Protein AF-A0A4Q0VFC3-F1 (afdb_monomer)

Sequence (118 aa):
MKHKRIAFILSTFFIIVVLGFLQVSNTTPNSIKKGSSFKVYMSKKPFDIKIQLSKYTFHLNKDIAV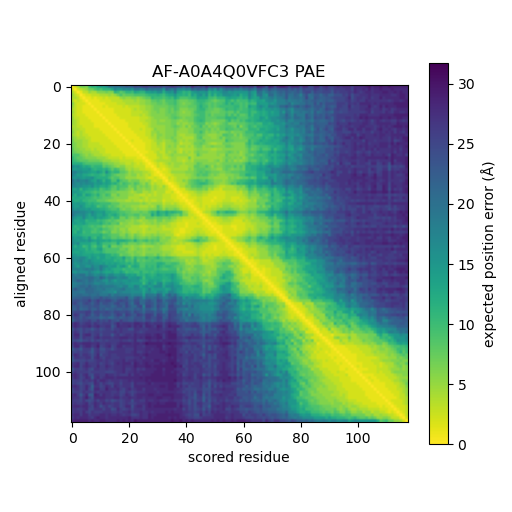STKEKIVNSSIVDKIKENNKIYNINKEIITTFNENTLMIDEALKNIHYLFTK

Organism: Clostridium tetani (NCBI:txid1513)

Foldseek 3Di:
DVVVVVVVVVVVVVVVVVVVVLVVLQPDDVVVVVPDQWHWHADVVQGWIWIHHVPDIDIDGPVNVVVVVVCVCPDVVVVVVVVVVVVVVVVVVVVVVVVVVVVVVVVVVVVVVVVVVD

Radius of gyration: 29.34 Å; Cα contacts (8 Å, |Δi|>4): 59; chains: 1; bounding box: 62×26×79 Å

pLDDT: mean 78.53, std 9.3, range [52.22, 94.0]

Solvent-accessible surface area (backbone atoms only — not comparable to full-atom values): 6565 Å² total; per-residue (Å²): 114,68,68,61,53,51,52,50,52,53,51,53,52,51,52,54,53,53,53,52,51,52,53,54,43,37,72,49,55,67,76,64,39,71,78,41,56,62,34,46,44,68,42,83,82,68,49,34,40,37,40,36,44,82,89,48,74,51,74,51,39,57,66,60,52,51,55,49,48,51,52,51,67,73,28,73,65,48,54,52,51,52,50,52,53,51,53,52,52,52,53,50,51,54,51,50,55,53,52,52,53,50,51,53,50,52,53,52,52,51,55,52,50,55,68,76,74,110

Secondary structure (DSSP, 8-state):
-HHHHHHHHHHHHHHHHHHHHHHHHHHS-HHHHHT-S-EEEEEETTEEEEEE-SS-EEEEEHHHHHHHHHHHHTSHHHHHHHHHHHHHHHHHHHHHHHHHHHHHHHHHHHHHHHHH--

Mean predicted aligned error: 15.23 Å

Nearest PDB structures (foldseek):
  6lrb-assembly1_C  TM=3.956E-01  e=1.133E+00  Nitratiruptor phage NrS-1
  6lrb-assembly1_F  TM=3.974E-01  e=1.285E+00  Nitratiruptor phage NrS-1
  6lrb-assembly1_B  TM=3.981E-01  e=1.368E+00  Nitratiruptor phage NrS-1
  6lrb-assembly1_E  TM=4.008E-01  e=1.759E+00  Nitratiruptor phage NrS-1
  5jy9-assembly1_A  TM=5.247E-01  e=7.464E+00  Yersinia enterocolitica subsp. enterocolitica 8081

Structure (mmCIF, N/CA/C/O backbone):
data_AF-A0A4Q0VFC3-F1
#
_entry.id   AF-A0A4Q0VFC3-F1
#
loop_
_atom_site.group_PDB
_atom_site.id
_atom_site.type_symbol
_atom_site.label_atom_id
_atom_site.label_alt_id
_atom_site.label_comp_id
_atom_site.label_asym_id
_atom_site.la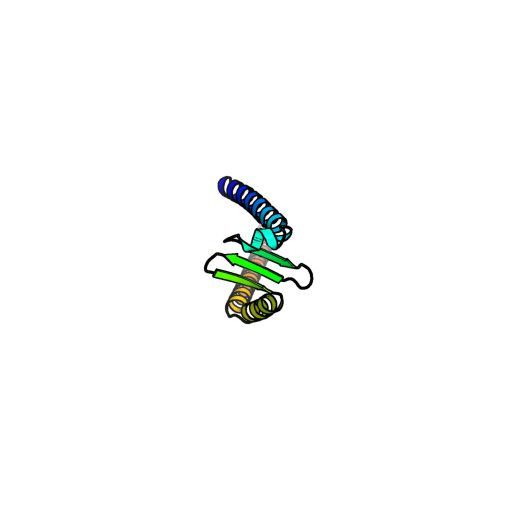bel_entity_id
_atom_site.label_seq_id
_atom_site.pdbx_PDB_ins_code
_atom_site.Cartn_x
_atom_site.Cartn_y
_atom_site.Cartn_z
_atom_site.occupancy
_atom_site.B_iso_or_equiv
_atom_site.auth_seq_id
_atom_site.auth_comp_id
_atom_site.auth_asym_id
_atom_site.auth_atom_id
_atom_site.pdbx_PDB_model_num
ATOM 1 N N . MET A 1 1 ? 24.582 9.126 -5.952 1.00 58.53 1 MET A N 1
ATOM 2 C CA . MET A 1 1 ? 24.147 7.757 -5.559 1.00 58.53 1 MET A CA 1
ATOM 3 C C . MET A 1 1 ? 23.974 7.556 -4.045 1.00 58.53 1 MET A C 1
ATOM 5 O O . MET A 1 1 ? 23.066 6.829 -3.663 1.00 58.53 1 MET A O 1
ATOM 9 N N . LYS A 1 2 ? 24.772 8.203 -3.175 1.00 65.81 2 LYS A N 1
ATOM 10 C CA . LYS A 1 2 ? 24.691 8.044 -1.704 1.00 65.81 2 LYS A CA 1
ATOM 11 C C . LYS A 1 2 ? 23.345 8.484 -1.094 1.00 65.81 2 LYS A C 1
ATOM 13 O O . LYS A 1 2 ? 22.747 7.718 -0.351 1.00 65.81 2 LYS A O 1
ATOM 18 N N . HIS A 1 3 ? 22.808 9.640 -1.496 1.00 76.12 3 HIS A N 1
ATOM 19 C CA . HIS A 1 3 ? 21.506 10.127 -1.003 1.00 76.12 3 HIS A CA 1
ATOM 20 C C . HIS A 1 3 ? 20.333 9.204 -1.358 1.00 76.12 3 HIS A C 1
ATOM 22 O O . HIS A 1 3 ? 19.456 8.986 -0.532 1.00 76.12 3 HIS A O 1
ATOM 28 N N . LYS A 1 4 ? 20.353 8.593 -2.553 1.00 84.12 4 LYS A N 1
ATOM 29 C CA . LYS A 1 4 ? 19.326 7.625 -2.974 1.00 84.12 4 LYS A CA 1
ATOM 30 C C . LYS A 1 4 ? 19.348 6.364 -2.102 1.00 84.12 4 LYS A C 1
ATOM 32 O O . LYS A 1 4 ? 18.293 5.872 -1.725 1.00 84.12 4 LYS A O 1
ATOM 37 N N . ARG A 1 5 ? 20.541 5.876 -1.734 1.00 86.62 5 ARG A N 1
ATOM 38 C CA . ARG A 1 5 ? 20.691 4.744 -0.803 1.00 86.62 5 ARG A CA 1
ATOM 39 C C . ARG A 1 5 ? 20.206 5.093 0.604 1.00 86.62 5 ARG A C 1
ATOM 41 O O . ARG A 1 5 ? 19.475 4.310 1.188 1.00 86.62 5 ARG A O 1
ATOM 48 N N . ILE A 1 6 ? 20.555 6.272 1.118 1.00 92.12 6 ILE A N 1
ATOM 49 C CA . ILE A 1 6 ? 20.097 6.730 2.440 1.00 92.12 6 ILE A CA 1
ATOM 50 C C . ILE A 1 6 ? 18.569 6.857 2.470 1.00 92.12 6 ILE A C 1
ATOM 52 O O . ILE A 1 6 ? 17.933 6.329 3.376 1.00 92.12 6 ILE A O 1
ATOM 56 N N . ALA A 1 7 ? 17.973 7.478 1.449 1.00 90.62 7 ALA A N 1
ATOM 57 C CA . ALA A 1 7 ? 16.521 7.593 1.330 1.00 90.62 7 ALA A CA 1
ATOM 58 C C . ALA A 1 7 ? 15.834 6.219 1.271 1.00 90.62 7 ALA A C 1
ATOM 60 O O . ALA A 1 7 ? 14.813 6.014 1.920 1.00 90.62 7 ALA A O 1
ATOM 61 N N . PHE A 1 8 ? 16.417 5.258 0.548 1.00 93.19 8 PHE A N 1
ATOM 62 C CA . PHE A 1 8 ? 15.898 3.893 0.474 1.00 93.19 8 PHE A CA 1
ATOM 63 C C . PHE A 1 8 ? 15.930 3.174 1.832 1.00 93.19 8 PHE A C 1
ATOM 65 O O . PHE A 1 8 ? 14.947 2.548 2.231 1.00 93.19 8 PHE A O 1
ATOM 72 N N . ILE A 1 9 ? 17.035 3.304 2.570 1.00 93.38 9 ILE A N 1
ATOM 73 C CA . ILE A 1 9 ? 17.182 2.719 3.908 1.00 93.38 9 ILE A CA 1
ATOM 74 C C . ILE A 1 9 ? 16.157 3.339 4.866 1.00 93.38 9 ILE A C 1
ATOM 76 O O . ILE A 1 9 ? 15.410 2.609 5.514 1.00 93.38 9 ILE A O 1
ATOM 80 N N . LEU A 1 10 ? 16.055 4.671 4.901 1.00 94.00 10 LEU A N 1
ATOM 81 C CA . LEU A 1 10 ? 15.080 5.381 5.736 1.00 94.00 10 LEU A CA 1
ATOM 82 C C . LEU A 1 10 ? 13.637 4.998 5.389 1.00 94.00 10 LEU A C 1
ATOM 84 O O . LEU A 1 10 ? 12.832 4.769 6.288 1.00 94.00 10 LEU A O 1
ATOM 88 N N . SER A 1 11 ? 13.317 4.872 4.099 1.00 92.56 11 SER A N 1
ATOM 89 C CA . SER A 1 11 ? 11.997 4.428 3.646 1.00 92.56 11 SER A CA 1
ATOM 90 C C . SER A 1 11 ? 11.688 3.004 4.114 1.00 92.56 11 SER A C 1
ATOM 92 O O . SER A 1 11 ? 10.587 2.745 4.593 1.00 92.56 11 SER A O 1
ATOM 94 N N . THR A 1 12 ? 12.670 2.101 4.060 1.00 93.06 12 THR A N 1
ATOM 95 C CA . THR A 1 12 ? 12.515 0.721 4.541 1.00 93.06 12 THR A CA 1
ATOM 96 C C . THR A 1 12 ? 12.228 0.689 6.043 1.00 93.06 12 THR A C 1
ATOM 98 O O . THR A 1 12 ? 11.274 0.041 6.472 1.00 93.06 12 THR A O 1
ATOM 101 N N . PHE A 1 13 ? 12.992 1.439 6.845 1.00 93.94 13 PHE A N 1
ATOM 102 C CA . PHE A 1 13 ? 12.741 1.557 8.285 1.00 93.94 13 PHE A CA 1
ATOM 103 C C . PHE A 1 13 ? 11.364 2.145 8.584 1.00 93.94 13 PHE A C 1
ATOM 105 O O . PHE A 1 13 ? 10.638 1.614 9.423 1.00 93.94 13 PHE A O 1
ATOM 112 N N . PHE A 1 14 ? 10.975 3.199 7.867 1.00 92.25 14 PHE A N 1
ATOM 113 C CA . PHE A 1 14 ? 9.658 3.807 8.015 1.00 92.25 14 PHE A CA 1
ATOM 114 C C . PHE A 1 14 ? 8.533 2.795 7.757 1.00 92.25 14 PHE A C 1
ATOM 116 O O . PHE A 1 14 ? 7.604 2.694 8.556 1.00 92.25 14 PHE A O 1
ATOM 123 N N . ILE A 1 15 ? 8.644 1.987 6.696 1.00 91.38 15 ILE A N 1
ATOM 124 C CA . ILE A 1 15 ? 7.667 0.935 6.384 1.00 91.38 15 ILE A CA 1
ATOM 125 C C . ILE A 1 15 ? 7.574 -0.083 7.527 1.00 91.38 15 ILE A C 1
ATOM 127 O O . ILE A 1 15 ? 6.467 -0.434 7.935 1.00 91.38 15 ILE A O 1
ATOM 131 N N . ILE A 1 16 ? 8.707 -0.528 8.081 1.00 91.19 16 ILE A N 1
ATOM 132 C CA . ILE A 1 16 ? 8.729 -1.489 9.195 1.00 91.19 16 ILE A CA 1
ATOM 133 C C . ILE A 1 16 ? 7.999 -0.924 10.421 1.00 91.19 16 ILE A C 1
ATOM 135 O O . ILE A 1 16 ? 7.157 -1.612 11.001 1.00 91.19 16 ILE A O 1
ATOM 139 N N . VAL A 1 17 ? 8.270 0.334 10.791 1.00 91.06 17 VAL A N 1
ATOM 140 C CA . VAL A 1 17 ? 7.609 0.990 11.934 1.00 91.06 17 VAL A CA 1
ATOM 141 C C . VAL A 1 17 ? 6.101 1.095 11.710 1.00 91.06 17 VAL A C 1
ATOM 143 O O . VAL A 1 17 ? 5.324 0.748 12.601 1.00 91.06 17 VAL A O 1
ATOM 146 N N . VAL A 1 18 ? 5.673 1.517 10.517 1.00 85.75 18 VAL A N 1
AT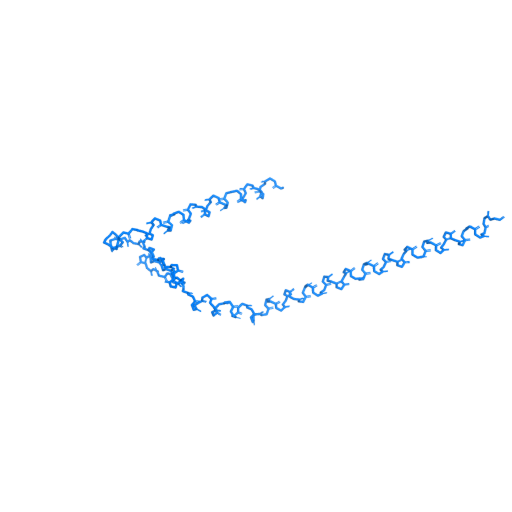OM 147 C CA . VAL A 1 18 ? 4.247 1.631 10.177 1.00 85.75 18 VAL A CA 1
ATOM 148 C C . VAL A 1 18 ? 3.554 0.270 10.255 1.00 85.75 18 VAL A C 1
ATOM 150 O O . VAL A 1 18 ? 2.488 0.163 10.860 1.00 85.75 18 VAL A O 1
ATOM 153 N N . LEU A 1 19 ? 4.156 -0.785 9.700 1.00 84.06 19 LEU A N 1
ATOM 154 C CA . LEU A 1 19 ? 3.590 -2.135 9.750 1.00 84.06 19 LEU A CA 1
ATOM 155 C C . LEU A 1 19 ? 3.467 -2.655 11.189 1.00 84.06 19 LEU A C 1
ATOM 157 O O . LEU A 1 19 ? 2.418 -3.189 11.555 1.00 84.06 19 LEU A O 1
ATOM 161 N N . GLY A 1 20 ? 4.496 -2.453 12.018 1.00 86.31 20 GLY A N 1
ATOM 162 C CA . GLY A 1 20 ? 4.466 -2.828 13.433 1.00 86.31 20 GLY A CA 1
ATOM 163 C C . GLY A 1 20 ? 3.369 -2.094 14.205 1.00 86.31 20 GLY A C 1
ATOM 164 O O . GLY A 1 20 ? 2.578 -2.714 14.919 1.00 86.31 20 GLY A O 1
ATOM 165 N N . PHE A 1 21 ? 3.257 -0.781 13.999 1.00 86.44 21 PHE A N 1
ATOM 166 C CA . PHE A 1 21 ? 2.218 0.040 14.617 1.00 86.44 21 PHE A CA 1
ATOM 167 C C . PHE A 1 21 ? 0.804 -0.402 14.218 1.00 86.44 21 PHE A C 1
ATOM 169 O O . PHE A 1 21 ? -0.077 -0.503 15.077 1.00 86.44 21 PHE A O 1
ATOM 176 N N . LEU A 1 22 ? 0.583 -0.710 12.936 1.00 81.75 22 LEU A N 1
ATOM 177 C CA . LEU A 1 22 ? -0.700 -1.220 12.448 1.00 81.75 22 LEU A CA 1
ATOM 178 C C . LEU A 1 22 ? -1.048 -2.566 13.089 1.00 81.75 22 LEU A C 1
ATOM 180 O O . LEU A 1 22 ? -2.199 -2.775 13.473 1.00 81.75 22 LEU A O 1
ATOM 184 N N . GLN A 1 23 ? -0.068 -3.457 13.253 1.00 84.12 23 GLN A N 1
ATOM 185 C CA . GLN A 1 23 ? -0.280 -4.763 13.872 1.00 84.12 23 GLN A CA 1
ATOM 186 C C . GLN A 1 23 ? -0.686 -4.641 15.347 1.00 84.12 23 GLN A C 1
ATOM 188 O O . GLN A 1 23 ? -1.699 -5.220 15.737 1.00 84.12 23 GLN A O 1
ATOM 193 N N . VAL A 1 24 ? 0.039 -3.842 16.137 1.00 85.44 24 VAL A N 1
ATOM 194 C CA . VAL A 1 24 ? -0.279 -3.592 17.557 1.00 85.44 24 VAL A CA 1
ATOM 195 C C . VAL A 1 24 ? -1.633 -2.896 17.705 1.00 85.44 24 VAL A C 1
ATOM 197 O O . VAL A 1 24 ? -2.472 -3.282 18.526 1.00 85.44 24 VAL A O 1
ATOM 200 N N . SER A 1 25 ? -1.887 -1.891 16.865 1.00 83.19 25 SER A N 1
ATOM 201 C CA . SER A 1 25 ? -3.166 -1.184 16.851 1.00 83.19 25 SER A CA 1
ATOM 202 C C . SER A 1 25 ? -4.312 -2.132 16.512 1.00 83.19 25 SER A C 1
ATOM 204 O O . SER A 1 25 ? -5.371 -2.055 17.127 1.00 83.19 25 SER A O 1
ATOM 206 N N . ASN A 1 26 ? -4.114 -3.075 15.589 1.00 81.44 26 ASN A N 1
ATOM 207 C CA . ASN A 1 26 ? -5.133 -4.058 15.252 1.00 81.44 26 ASN A CA 1
ATOM 208 C C . ASN A 1 26 ? -5.439 -5.009 16.419 1.00 81.44 26 ASN A C 1
ATOM 210 O O . ASN A 1 26 ? -6.612 -5.221 16.720 1.00 81.44 26 ASN A O 1
ATOM 214 N N . THR A 1 27 ? -4.417 -5.515 17.115 1.00 84.50 27 THR A N 1
ATOM 215 C CA . THR A 1 27 ? -4.581 -6.437 18.256 1.00 84.50 27 THR A CA 1
ATOM 216 C C . THR A 1 27 ? -5.116 -5.768 19.520 1.00 84.50 27 THR A C 1
ATOM 218 O O . THR A 1 27 ? -5.524 -6.456 20.451 1.00 84.50 27 THR A O 1
ATOM 221 N N . THR A 1 28 ? -5.135 -4.435 19.571 1.00 84.12 28 THR A N 1
ATOM 222 C CA . THR A 1 28 ? -5.665 -3.697 20.721 1.00 84.12 28 THR A CA 1
ATOM 223 C C . THR A 1 28 ? -7.166 -4.000 20.916 1.00 84.12 28 THR A C 1
ATOM 225 O O . THR A 1 28 ? -7.942 -3.884 19.961 1.00 84.12 28 THR A O 1
ATOM 228 N N . PRO A 1 29 ? -7.616 -4.355 22.135 1.00 82.88 29 PRO A N 1
ATOM 229 C CA . PRO A 1 29 ? -9.023 -4.603 22.432 1.00 82.88 29 PRO A CA 1
ATOM 230 C C . PRO A 1 29 ? -9.944 -3.432 22.077 1.00 82.88 29 PRO A C 1
ATOM 232 O O . PRO A 1 29 ? -9.608 -2.258 22.261 1.00 82.88 29 PRO A O 1
ATOM 235 N N . ASN A 1 30 ? -11.166 -3.752 21.645 1.00 81.19 30 ASN A N 1
ATOM 236 C CA . ASN A 1 30 ? -12.162 -2.749 21.255 1.00 81.19 30 ASN A CA 1
ATOM 237 C C . ASN A 1 30 ? -12.519 -1.773 22.387 1.00 81.19 30 ASN A C 1
ATOM 239 O O . ASN A 1 30 ? -12.844 -0.622 22.107 1.00 81.19 30 ASN A O 1
ATOM 243 N N . SER A 1 31 ? -12.425 -2.201 23.648 1.00 79.19 31 SER A N 1
ATOM 244 C CA . SER A 1 31 ? -12.668 -1.350 24.819 1.00 79.19 31 SER A CA 1
ATOM 245 C C . SER A 1 31 ? -11.693 -0.172 24.894 1.00 79.19 31 SER A C 1
ATOM 247 O O . SER A 1 31 ? -12.118 0.951 25.139 1.00 79.19 31 SER A O 1
ATOM 249 N N . ILE A 1 32 ? -10.411 -0.398 24.584 1.00 77.50 32 ILE A N 1
ATOM 250 C CA . ILE A 1 32 ? -9.383 0.655 24.544 1.00 77.50 32 ILE A CA 1
ATOM 251 C C . ILE A 1 32 ? -9.570 1.519 23.290 1.00 77.50 32 ILE A C 1
ATOM 253 O O . ILE A 1 32 ? -9.499 2.745 23.344 1.00 77.50 32 ILE A O 1
ATOM 257 N N . LYS A 1 33 ? -9.909 0.895 22.154 1.00 80.62 33 LYS A N 1
ATOM 258 C CA . LYS A 1 33 ? -10.191 1.618 20.903 1.00 80.62 33 LYS A CA 1
ATOM 259 C C . LYS A 1 33 ? -11.404 2.542 21.008 1.00 80.62 33 LYS A C 1
ATOM 261 O O . LYS A 1 33 ? -11.424 3.558 20.324 1.00 80.62 33 LYS A O 1
ATOM 266 N N . LYS A 1 34 ? -12.417 2.231 21.828 1.00 78.25 34 LYS A N 1
ATOM 267 C CA . LYS A 1 34 ? -13.633 3.057 21.964 1.00 78.25 34 LYS A CA 1
ATOM 268 C C . LYS A 1 34 ? -13.331 4.483 22.436 1.00 78.25 34 LYS A C 1
ATOM 270 O O . LYS A 1 34 ? -13.951 5.400 21.907 1.00 78.25 34 LYS A O 1
ATOM 275 N N . GLY A 1 35 ? -12.367 4.656 23.343 1.00 79.81 35 GLY A N 1
ATOM 276 C CA . GLY A 1 35 ? -11.927 5.968 23.836 1.00 79.81 35 GLY A CA 1
ATOM 277 C C . GLY A 1 35 ? -10.864 6.655 22.973 1.00 79.81 35 GLY A C 1
ATOM 278 O O . GLY A 1 35 ? -10.511 7.799 23.237 1.00 79.81 35 GLY A O 1
ATOM 279 N N . SER A 1 36 ? -10.345 5.979 21.944 1.00 79.44 36 SER A N 1
ATOM 280 C CA . SER A 1 36 ? -9.275 6.516 21.107 1.00 79.44 36 SER A CA 1
ATOM 281 C C . SER A 1 36 ? -9.816 7.312 19.921 1.00 79.44 36 SER A C 1
ATOM 283 O O . SER A 1 36 ? -10.701 6.861 19.191 1.00 79.44 36 SER A O 1
ATOM 285 N N . SER A 1 37 ? -9.198 8.462 19.668 1.00 83.69 37 SER A N 1
ATOM 286 C CA . SER A 1 37 ? -9.352 9.241 18.433 1.00 83.69 37 SER A CA 1
ATOM 287 C C . SER A 1 37 ? -8.758 8.552 17.200 1.00 83.69 37 SER A C 1
ATOM 289 O O . SER A 1 37 ? -9.024 8.983 16.083 1.00 83.69 37 SER A O 1
ATOM 291 N N . PHE A 1 38 ? -7.958 7.499 17.391 1.00 83.94 38 PHE A N 1
ATOM 292 C CA . PHE A 1 38 ? -7.318 6.727 16.332 1.00 83.94 38 PHE A CA 1
ATOM 293 C C . PHE A 1 38 ? -7.585 5.229 16.518 1.00 83.94 38 PHE A C 1
ATOM 295 O O . PHE A 1 38 ? -7.218 4.641 17.540 1.00 83.94 38 PHE A O 1
ATOM 302 N N . LYS A 1 39 ? -8.233 4.596 15.537 1.00 86.88 39 LYS A N 1
ATOM 303 C CA . LYS A 1 39 ? -8.650 3.189 15.602 1.00 86.88 39 LYS A CA 1
ATOM 304 C C . LYS A 1 39 ? -8.277 2.489 14.308 1.00 86.88 39 LYS A C 1
ATOM 306 O O . LYS A 1 39 ? -8.671 2.930 13.233 1.00 86.88 39 LYS A O 1
ATOM 311 N N . VAL A 1 40 ? -7.572 1.372 14.422 1.00 84.62 40 VAL A N 1
ATOM 312 C CA . VAL A 1 40 ? -7.223 0.519 13.282 1.00 84.62 40 VAL A CA 1
ATOM 313 C C . VAL A 1 40 ? -7.924 -0.818 13.445 1.00 84.62 40 VAL A C 1
ATOM 315 O O . VAL A 1 40 ? -7.849 -1.458 14.499 1.00 84.62 40 VAL A O 1
ATOM 318 N N . TYR A 1 41 ? -8.599 -1.232 12.386 1.00 85.94 41 TYR A N 1
ATOM 319 C CA . TYR A 1 41 ? -9.191 -2.548 12.235 1.00 85.94 41 TYR A CA 1
ATOM 320 C C . TYR A 1 41 ? -8.622 -3.155 10.965 1.00 85.94 41 TYR A C 1
ATOM 322 O O . TYR A 1 41 ? -8.636 -2.521 9.914 1.00 85.94 41 TYR A O 1
ATOM 330 N N . MET A 1 42 ? -8.087 -4.360 11.073 1.00 82.19 42 MET A N 1
ATOM 331 C CA . MET A 1 42 ? -7.471 -5.060 9.964 1.00 82.19 42 MET A CA 1
ATOM 332 C C . MET A 1 42 ? -7.858 -6.535 10.022 1.00 82.19 42 MET A C 1
ATOM 334 O O . MET A 1 42 ? -7.528 -7.245 10.974 1.00 82.19 42 MET A O 1
ATOM 338 N N . SER A 1 43 ? -8.539 -7.002 8.983 1.00 81.19 43 SER A N 1
ATOM 339 C CA . SER A 1 43 ? -8.792 -8.416 8.733 1.00 81.19 43 SER A CA 1
ATOM 340 C C . SER A 1 43 ? -7.952 -8.879 7.549 1.00 81.19 43 SER A C 1
ATOM 342 O O . SER A 1 43 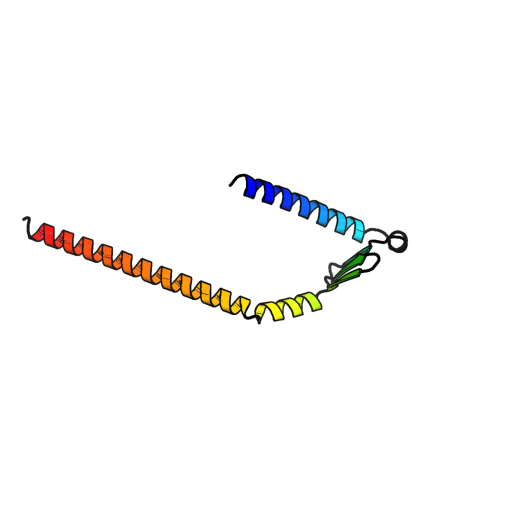? -7.813 -8.175 6.550 1.00 81.19 43 SER A O 1
ATOM 344 N N . LYS A 1 44 ? -7.350 -10.068 7.669 1.00 74.25 44 LYS A N 1
ATOM 345 C CA . LYS A 1 44 ? -6.574 -10.684 6.579 1.00 74.25 44 LYS A CA 1
ATOM 346 C C . LYS A 1 44 ? -7.457 -11.502 5.630 1.00 74.25 44 LYS A C 1
ATOM 348 O O . LYS A 1 44 ? -7.069 -11.708 4.483 1.00 74.25 44 LYS A O 1
ATOM 353 N N . LYS A 1 45 ? -8.609 -11.997 6.098 1.00 76.06 45 LYS A N 1
ATOM 354 C CA . LYS A 1 45 ? -9.541 -12.841 5.331 1.00 76.06 45 LYS A CA 1
ATOM 355 C C . LYS A 1 45 ? -10.992 -12.545 5.753 1.00 76.06 45 LYS A C 1
ATOM 357 O O . LYS A 1 45 ? -11.403 -13.036 6.800 1.00 76.06 45 LYS A O 1
ATOM 362 N N . PRO A 1 46 ? -11.766 -11.784 4.959 1.00 75.50 46 PRO A N 1
ATOM 363 C CA . PRO A 1 46 ? -11.347 -11.042 3.762 1.00 75.50 46 PRO A CA 1
ATOM 364 C C . PRO A 1 46 ? -10.351 -9.918 4.096 1.00 75.50 46 PRO A C 1
ATOM 366 O O . PRO A 1 46 ? -10.284 -9.476 5.240 1.00 75.50 46 PRO A O 1
ATOM 369 N N . PHE A 1 47 ? -9.555 -9.482 3.109 1.00 76.44 47 PHE A N 1
ATOM 370 C CA . PHE A 1 47 ? -8.671 -8.324 3.275 1.00 76.44 47 PHE A CA 1
ATOM 371 C C . PHE A 1 47 ? -9.516 -7.059 3.454 1.00 76.44 47 PHE A C 1
ATOM 373 O O . PHE A 1 47 ? -10.225 -6.645 2.532 1.00 76.44 47 PHE A O 1
ATOM 380 N N . ASP A 1 48 ? -9.451 -6.487 4.651 1.00 82.44 48 ASP A N 1
ATOM 381 C CA . ASP A 1 48 ? -10.221 -5.316 5.051 1.00 82.44 48 ASP A CA 1
ATOM 382 C C . ASP A 1 48 ? -9.392 -4.482 6.031 1.00 82.44 48 ASP A C 1
ATOM 384 O O . ASP A 1 48 ? -9.025 -4.972 7.100 1.00 82.44 48 ASP A O 1
ATOM 388 N N . ILE A 1 49 ? -9.063 -3.247 5.657 1.00 84.12 49 ILE A N 1
ATOM 389 C CA . ILE A 1 49 ? -8.356 -2.283 6.499 1.00 84.12 49 ILE A CA 1
ATOM 390 C C . ILE A 1 49 ? -9.249 -1.064 6.699 1.00 84.12 49 ILE A C 1
ATOM 392 O O . ILE A 1 49 ? -9.561 -0.342 5.752 1.00 84.12 49 ILE A O 1
ATOM 396 N N . LYS A 1 50 ? -9.590 -0.774 7.953 1.00 87.69 50 LYS A N 1
ATOM 397 C CA . LYS A 1 50 ? -10.337 0.417 8.354 1.00 87.69 50 LYS A CA 1
ATOM 398 C C . LYS A 1 50 ? -9.545 1.216 9.381 1.00 87.69 50 LYS A C 1
ATOM 400 O O . LYS A 1 50 ? -9.281 0.737 10.482 1.00 87.69 50 LYS A O 1
ATOM 405 N N . ILE A 1 51 ? -9.209 2.451 9.032 1.00 86.31 51 ILE A N 1
ATOM 406 C CA . ILE A 1 51 ? -8.528 3.415 9.895 1.00 86.31 51 ILE A CA 1
ATOM 407 C C . ILE A 1 51 ? -9.510 4.545 10.189 1.00 86.31 51 ILE A C 1
ATOM 409 O O . ILE A 1 51 ? -9.898 5.292 9.295 1.00 86.31 51 ILE A O 1
ATOM 413 N N . GLN A 1 52 ? -9.928 4.668 11.443 1.00 87.25 52 GLN A N 1
ATOM 414 C CA . GLN A 1 52 ? -10.770 5.763 11.913 1.00 87.25 52 GLN A CA 1
ATOM 415 C C . GLN A 1 52 ? -9.905 6.765 12.670 1.00 87.25 52 GLN A C 1
ATOM 417 O O . GLN A 1 52 ? -9.259 6.415 13.655 1.00 87.25 52 GLN A O 1
ATOM 422 N N . LEU A 1 53 ? -9.921 8.006 12.209 1.00 86.88 53 LEU A N 1
ATOM 423 C CA . LEU A 1 53 ? -9.463 9.191 12.922 1.00 86.88 53 LEU A CA 1
ATOM 424 C C . LEU A 1 53 ? -10.688 9.925 13.490 1.00 86.88 53 LEU A C 1
ATOM 426 O O . LEU A 1 53 ? -11.818 9.637 13.096 1.00 86.88 53 LEU A O 1
ATOM 430 N N . SER A 1 54 ? -10.489 10.932 14.345 1.00 83.88 54 SER A N 1
ATOM 431 C CA . SER A 1 54 ? -11.594 11.666 14.989 1.00 83.88 54 SER A CA 1
ATOM 432 C C . SER A 1 54 ? -12.650 12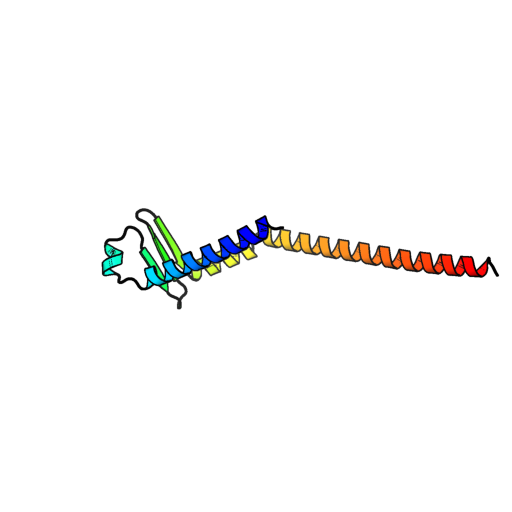.202 14.016 1.00 83.88 54 SER A C 1
ATOM 434 O O . SER A 1 54 ? -13.821 12.267 14.368 1.00 83.88 54 SER A O 1
ATOM 436 N N . LYS A 1 55 ? -12.238 12.609 12.807 1.00 86.94 55 LYS A N 1
ATOM 437 C CA . LYS A 1 55 ? -13.120 13.214 11.793 1.00 86.94 55 LYS A CA 1
ATOM 438 C C . LYS A 1 55 ? -13.178 12.451 10.470 1.00 86.94 55 LYS A C 1
ATOM 440 O O . LYS A 1 55 ? -14.016 12.760 9.634 1.00 86.94 55 LYS A O 1
ATOM 445 N N . TYR A 1 56 ? -12.293 11.479 10.263 1.00 84.69 56 TYR A N 1
ATOM 446 C CA . TYR A 1 56 ? -12.121 10.823 8.969 1.00 84.69 56 TYR A CA 1
ATOM 447 C C . TYR A 1 56 ? -12.087 9.317 9.143 1.00 84.69 56 TYR A C 1
ATOM 449 O O . TYR A 1 56 ? -11.494 8.810 10.088 1.00 84.69 56 TYR A O 1
ATOM 457 N N . THR A 1 57 ? -12.690 8.594 8.208 1.00 86.12 57 THR A N 1
ATOM 458 C CA . THR A 1 57 ? -12.566 7.141 8.141 1.00 86.12 57 THR A CA 1
ATOM 459 C C . THR A 1 57 ? -12.004 6.768 6.784 1.00 86.12 57 THR A C 1
ATOM 461 O O . THR A 1 57 ? -12.630 7.018 5.761 1.00 86.12 57 THR A O 1
ATOM 464 N N . PHE A 1 58 ? -10.829 6.153 6.791 1.00 83.31 58 PHE A N 1
ATOM 465 C CA . PHE A 1 58 ? -10.246 5.512 5.625 1.00 83.31 58 PHE A CA 1
ATOM 466 C C . PHE A 1 58 ? -10.618 4.038 5.663 1.00 83.31 58 PHE A C 1
ATOM 468 O O . PHE A 1 58 ? -10.384 3.358 6.663 1.00 83.31 58 PHE A O 1
ATOM 475 N N . HIS A 1 59 ? -11.215 3.545 4.586 1.00 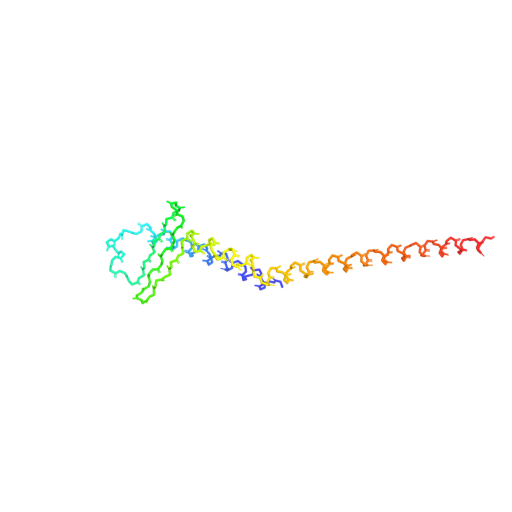85.94 59 HIS A N 1
ATOM 476 C CA . HIS A 1 59 ? -11.629 2.154 4.474 1.00 85.94 59 HIS A CA 1
ATOM 477 C C . HIS A 1 59 ? -11.151 1.600 3.142 1.00 85.94 59 HIS A C 1
ATOM 479 O O . HIS A 1 59 ? -11.421 2.173 2.090 1.00 85.94 59 HIS A O 1
ATOM 485 N N . LEU A 1 60 ? -10.410 0.503 3.205 1.00 80.81 60 LEU A N 1
ATOM 486 C CA . LEU A 1 60 ? -9.885 -0.193 2.051 1.00 80.81 60 LEU A CA 1
ATOM 487 C C . LEU A 1 60 ? -10.249 -1.669 2.188 1.00 80.81 60 LEU A C 1
ATOM 489 O O . LEU A 1 60 ? -9.660 -2.397 2.984 1.00 80.81 60 LEU A O 1
ATOM 493 N N . ASN A 1 61 ? -11.252 -2.091 1.423 1.00 82.62 61 ASN A N 1
ATOM 494 C CA . ASN A 1 61 ? -11.694 -3.478 1.350 1.00 82.62 61 ASN A CA 1
ATOM 495 C C . ASN A 1 61 ? -11.292 -4.102 0.002 1.00 82.62 61 ASN A C 1
ATOM 497 O O . ASN A 1 61 ? -10.822 -3.425 -0.920 1.00 82.62 61 ASN A O 1
ATOM 501 N N . LYS A 1 62 ? -11.494 -5.416 -0.119 1.00 77.44 62 LYS A N 1
ATOM 502 C CA . LYS A 1 62 ? -11.222 -6.162 -1.353 1.00 77.44 62 LYS A CA 1
ATOM 503 C C . LYS A 1 62 ? -11.955 -5.584 -2.574 1.00 77.44 62 LYS A C 1
ATOM 505 O O . LYS A 1 62 ? -11.357 -5.509 -3.644 1.00 77.44 62 LYS A O 1
ATOM 510 N N . ASP A 1 63 ? -13.198 -5.140 -2.421 1.00 78.94 63 ASP A N 1
ATOM 511 C CA . ASP A 1 63 ? -14.030 -4.680 -3.544 1.00 78.94 63 ASP A CA 1
ATOM 512 C C . ASP A 1 63 ? -13.562 -3.323 -4.096 1.00 78.94 63 ASP A C 1
ATOM 514 O O . ASP A 1 63 ? -13.471 -3.122 -5.310 1.00 78.94 63 ASP A O 1
ATOM 518 N N . ILE A 1 64 ? -13.162 -2.403 -3.212 1.00 74.25 64 ILE A N 1
ATOM 519 C CA . ILE A 1 64 ? -12.536 -1.123 -3.565 1.00 74.25 64 ILE A CA 1
ATOM 520 C C . ILE A 1 64 ? -11.191 -1.377 -4.256 1.00 74.25 64 ILE A C 1
ATOM 522 O O . ILE A 1 64 ? -10.879 -0.730 -5.256 1.00 74.25 64 ILE A O 1
ATOM 526 N N . ALA A 1 65 ? -10.401 -2.342 -3.777 1.00 70.50 65 ALA A N 1
ATOM 527 C CA . ALA A 1 65 ? -9.125 -2.683 -4.403 1.00 70.50 65 ALA A CA 1
ATOM 528 C C . ALA A 1 65 ? -9.303 -3.256 -5.822 1.00 70.50 65 ALA A C 1
ATOM 530 O O . ALA A 1 65 ? -8.576 -2.867 -6.737 1.00 70.50 65 ALA A O 1
ATOM 531 N N . VAL A 1 66 ? -10.279 -4.148 -6.025 1.00 74.62 66 VAL A N 1
ATOM 532 C CA . VAL A 1 66 ? -10.570 -4.752 -7.337 1.00 74.62 66 VAL A CA 1
ATOM 533 C C . VAL A 1 66 ? -11.105 -3.710 -8.320 1.00 74.62 66 VAL A C 1
ATOM 535 O O . VAL A 1 66 ? -10.563 -3.581 -9.415 1.00 74.62 66 VAL A O 1
ATOM 538 N N . SER A 1 67 ? -12.089 -2.907 -7.914 1.00 70.31 67 SER A N 1
ATOM 539 C CA . SER A 1 67 ? -12.654 -1.852 -8.771 1.00 70.31 67 SER A CA 1
ATOM 540 C C . SER A 1 67 ? -11.627 -0.776 -9.142 1.00 70.31 67 SER A C 1
ATOM 542 O O . SER A 1 67 ? -11.596 -0.297 -10.276 1.00 70.31 67 SER A O 1
ATOM 544 N N . THR A 1 68 ? -10.734 -0.418 -8.215 1.00 71.19 68 THR A N 1
ATOM 545 C CA . THR A 1 68 ? -9.636 0.519 -8.496 1.00 71.19 68 THR A CA 1
ATOM 546 C C . THR A 1 68 ? -8.619 -0.095 -9.456 1.00 71.19 68 THR A C 1
ATOM 548 O O . THR A 1 68 ? -8.163 0.582 -10.375 1.00 71.19 68 THR A O 1
ATOM 551 N N . LYS A 1 69 ? -8.298 -1.388 -9.303 1.00 71.12 69 LYS A N 1
ATOM 552 C CA . LYS A 1 69 ? -7.422 -2.108 -10.235 1.00 71.12 69 LYS A CA 1
ATOM 553 C C . LYS A 1 69 ? -8.001 -2.119 -11.650 1.00 71.12 69 LYS A C 1
ATOM 555 O O . LYS A 1 69 ? -7.271 -1.797 -12.580 1.00 71.12 69 LYS A O 1
ATOM 560 N N . GLU A 1 70 ? -9.283 -2.434 -11.821 1.00 69.31 70 GLU A N 1
ATOM 561 C CA . GLU A 1 70 ? -9.939 -2.398 -13.138 1.00 69.31 70 GLU A CA 1
ATOM 562 C C . GLU A 1 70 ? -9.908 -1.001 -13.762 1.00 69.31 70 GLU A C 1
ATOM 564 O O . GLU A 1 70 ? -9.548 -0.858 -14.928 1.00 69.31 70 GLU A O 1
ATOM 569 N N . LYS A 1 71 ? -10.196 0.047 -12.982 1.00 68.56 71 LYS A N 1
ATOM 570 C CA . LYS A 1 71 ? -10.126 1.433 -13.470 1.00 68.56 71 LYS A CA 1
ATOM 571 C C . LYS A 1 71 ? -8.720 1.850 -13.891 1.00 68.56 71 LYS A C 1
ATOM 573 O O . LYS A 1 71 ? -8.581 2.567 -14.874 1.00 68.56 71 LYS A O 1
ATOM 578 N N . ILE A 1 72 ? -7.687 1.418 -13.166 1.00 66.25 72 ILE A N 1
ATOM 579 C CA . ILE A 1 72 ? -6.292 1.703 -13.525 1.00 66.25 72 ILE A CA 1
ATOM 580 C C . ILE A 1 72 ? -5.906 0.946 -14.797 1.00 66.25 72 ILE A C 1
ATOM 582 O O . ILE A 1 72 ? -5.331 1.552 -15.699 1.00 66.25 72 ILE A O 1
ATOM 586 N N . VAL A 1 73 ? -6.241 -0.345 -14.890 1.00 68.38 73 VAL A N 1
ATOM 587 C CA . VAL A 1 73 ? -5.957 -1.181 -16.071 1.00 68.38 73 VAL A CA 1
ATOM 588 C C . VAL A 1 73 ? -6.624 -0.618 -17.325 1.00 68.38 73 VAL A C 1
ATOM 590 O O . VAL A 1 73 ? -5.995 -0.596 -18.378 1.00 68.38 73 VAL A O 1
ATOM 593 N N . ASN A 1 74 ? -7.845 -0.104 -17.192 1.00 63.56 74 ASN A N 1
ATOM 594 C CA . ASN A 1 74 ? -8.611 0.492 -18.286 1.00 63.56 74 ASN A CA 1
ATOM 595 C C . ASN A 1 74 ? -8.337 1.996 -18.474 1.00 63.56 74 ASN A C 1
ATOM 597 O O . ASN A 1 74 ? -9.051 2.661 -19.223 1.0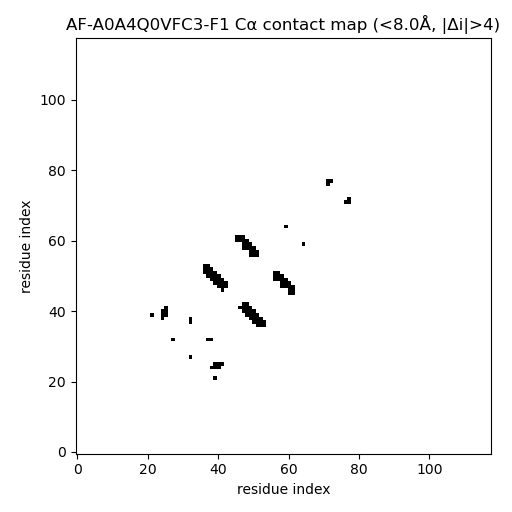0 63.56 74 ASN A O 1
ATOM 601 N N . SER A 1 75 ? -7.354 2.566 -17.770 1.00 66.88 75 SER A N 1
ATOM 602 C CA . SER A 1 75 ? -7.014 3.983 -17.913 1.00 66.88 75 SER A CA 1
ATOM 603 C C . SER A 1 75 ? -6.050 4.216 -19.074 1.00 66.88 75 SER A C 1
ATOM 605 O O . SER A 1 75 ? -5.134 3.428 -19.316 1.00 66.88 75 SER A O 1
ATOM 607 N N . SER A 1 76 ? -6.163 5.393 -19.695 1.00 61.38 76 SER A N 1
ATOM 608 C CA . SER A 1 76 ? -5.261 5.874 -20.753 1.00 61.38 76 SER A CA 1
ATOM 609 C C . SER A 1 76 ? -3.780 5.936 -20.346 1.00 61.38 76 SER A C 1
ATOM 611 O O . SER A 1 76 ? -2.906 6.096 -21.195 1.00 61.38 76 SER A O 1
ATOM 613 N N . ILE A 1 77 ? -3.470 5.806 -19.052 1.00 61.62 77 ILE A N 1
ATOM 614 C CA . ILE A 1 77 ? -2.100 5.725 -18.537 1.00 61.62 77 ILE A CA 1
ATOM 615 C C . ILE A 1 77 ? -1.463 4.387 -18.931 1.00 61.62 77 ILE A C 1
ATOM 617 O O . ILE A 1 77 ? -0.302 4.363 -19.332 1.00 61.62 77 ILE A O 1
ATOM 621 N N . VAL A 1 78 ? -2.211 3.281 -18.864 1.00 60.09 78 VAL A N 1
ATOM 622 C CA . VAL A 1 78 ? -1.714 1.956 -19.271 1.00 60.09 78 VAL A CA 1
ATOM 623 C C . VAL A 1 78 ? -1.482 1.908 -20.778 1.00 60.09 78 VAL A C 1
ATOM 625 O O . VAL A 1 78 ? -0.476 1.353 -21.222 1.00 60.09 78 VAL A O 1
ATOM 628 N N . ASP A 1 79 ? -2.342 2.564 -21.554 1.00 62.84 79 ASP A N 1
ATOM 629 C CA . ASP A 1 79 ? -2.178 2.675 -23.004 1.00 62.84 79 ASP A CA 1
ATOM 630 C C . ASP A 1 79 ? -0.943 3.506 -23.374 1.00 62.84 79 ASP A C 1
ATOM 632 O O . ASP A 1 79 ? -0.119 3.053 -24.167 1.00 62.84 79 ASP A O 1
ATOM 636 N N . LYS A 1 80 ? -0.718 4.644 -22.702 1.00 61.91 80 LYS A N 1
ATOM 637 C CA . LYS A 1 80 ? 0.503 5.456 -22.872 1.00 61.91 80 LYS A CA 1
ATOM 638 C C . LYS A 1 80 ? 1.783 4.705 -22.486 1.00 61.91 80 LYS A C 1
ATOM 640 O O . LYS A 1 80 ? 2.825 4.889 -23.111 1.00 61.91 80 LYS A O 1
ATOM 645 N N . ILE A 1 81 ? 1.731 3.844 -21.466 1.00 62.59 81 ILE A N 1
ATOM 646 C CA . ILE A 1 81 ? 2.874 3.001 -21.071 1.00 62.59 81 ILE A CA 1
ATOM 647 C C . ILE A 1 81 ? 3.150 1.924 -22.131 1.00 62.59 81 ILE A C 1
ATOM 649 O O . ILE A 1 81 ? 4.310 1.682 -22.470 1.00 62.59 81 ILE A O 1
ATOM 653 N N . LYS A 1 82 ? 2.109 1.290 -22.684 1.00 63.31 82 LYS A N 1
ATOM 654 C CA . LYS A 1 82 ? 2.257 0.324 -23.785 1.00 63.31 82 LYS A CA 1
ATOM 655 C C . LYS A 1 82 ? 2.833 0.976 -25.040 1.00 63.31 82 LYS A C 1
ATOM 657 O O . LYS A 1 82 ? 3.713 0.394 -25.669 1.00 63.31 82 LYS A O 1
ATOM 662 N N . GLU A 1 83 ? 2.374 2.176 -25.376 1.00 64.25 83 GLU A N 1
ATOM 663 C CA . GLU A 1 83 ? 2.854 2.935 -26.530 1.00 64.25 83 GLU A CA 1
ATOM 664 C C . GLU A 1 83 ? 4.340 3.300 -26.391 1.00 64.25 83 GLU A C 1
ATOM 666 O O . GLU A 1 83 ? 5.127 3.024 -27.296 1.00 64.25 83 GLU A O 1
ATOM 671 N N . ASN A 1 84 ? 4.765 3.778 -25.217 1.00 59.00 84 ASN A N 1
ATOM 672 C CA . ASN A 1 84 ? 6.179 4.048 -24.936 1.00 59.00 84 ASN A CA 1
ATOM 673 C C . ASN A 1 84 ? 7.064 2.795 -25.031 1.00 59.00 84 ASN A C 1
ATOM 675 O O . ASN A 1 84 ? 8.166 2.860 -25.576 1.00 59.00 84 ASN A O 1
ATOM 679 N N . ASN A 1 85 ? 6.589 1.642 -24.552 1.00 63.75 85 ASN A N 1
ATOM 680 C CA . ASN A 1 85 ? 7.322 0.379 -24.689 1.00 63.75 85 ASN A CA 1
ATOM 681 C C . ASN A 1 85 ? 7.424 -0.079 -26.153 1.00 63.75 85 ASN A C 1
ATOM 683 O O . ASN A 1 85 ? 8.446 -0.635 -26.555 1.00 63.75 85 ASN A O 1
ATOM 687 N N . LYS A 1 86 ? 6.394 0.180 -26.969 1.00 68.50 86 LYS A N 1
ATOM 688 C CA . LYS A 1 86 ? 6.425 -0.102 -28.410 1.00 68.50 86 LYS A CA 1
ATOM 689 C C . LYS A 1 86 ? 7.450 0.783 -29.127 1.00 68.50 86 LYS A C 1
ATOM 691 O O . LYS A 1 86 ? 8.253 0.263 -29.893 1.00 68.50 86 LYS A O 1
ATOM 696 N N . ILE A 1 87 ? 7.471 2.085 -28.831 1.00 62.50 87 ILE A N 1
ATOM 697 C CA . ILE A 1 87 ? 8.450 3.040 -29.383 1.00 62.50 87 ILE A CA 1
ATOM 698 C C . ILE A 1 87 ? 9.880 2.649 -28.986 1.00 62.50 87 ILE A C 1
ATOM 700 O O . ILE A 1 87 ? 10.778 2.653 -29.824 1.00 62.50 87 ILE A O 1
ATOM 704 N N . TYR A 1 88 ? 10.094 2.255 -27.727 1.00 66.19 88 TYR A N 1
ATOM 705 C CA . TYR A 1 88 ? 11.399 1.793 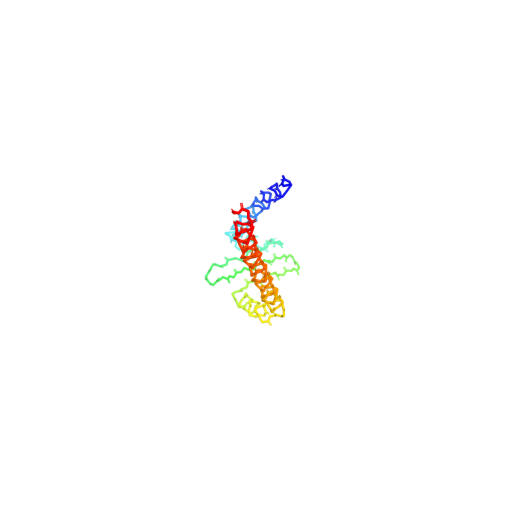-27.256 1.00 66.19 88 TYR A CA 1
ATOM 706 C C . TYR A 1 88 ? 11.903 0.569 -28.035 1.00 66.19 88 TYR A C 1
ATOM 708 O O . TYR A 1 88 ? 13.062 0.537 -28.448 1.00 66.19 88 TYR A O 1
ATOM 716 N N . ASN A 1 89 ? 11.031 -0.413 -28.278 1.00 68.75 89 ASN A N 1
ATOM 717 C CA . ASN A 1 89 ? 11.397 -1.613 -29.029 1.00 68.75 89 ASN A CA 1
ATOM 718 C C . ASN A 1 89 ? 11.713 -1.307 -30.501 1.00 68.75 89 ASN A C 1
ATOM 720 O O . ASN A 1 89 ? 12.703 -1.824 -31.009 1.00 68.75 89 ASN A O 1
ATOM 724 N N . ILE A 1 90 ? 10.945 -0.420 -31.147 1.00 67.94 90 ILE A N 1
ATOM 725 C CA . ILE A 1 90 ? 11.217 0.033 -32.524 1.00 67.94 90 ILE A CA 1
ATOM 726 C C . ILE A 1 90 ? 12.578 0.735 -32.600 1.00 67.94 90 ILE A C 1
ATOM 728 O O . ILE A 1 90 ? 13.391 0.427 -33.466 1.00 67.94 90 ILE A O 1
ATOM 732 N N . ASN A 1 91 ? 12.870 1.636 -31.659 1.00 69.25 91 ASN A N 1
ATOM 733 C CA . ASN A 1 91 ? 14.157 2.333 -31.630 1.00 69.25 91 ASN A CA 1
ATOM 734 C C . ASN A 1 91 ? 15.331 1.368 -31.427 1.00 69.25 91 ASN A C 1
ATOM 736 O O . ASN A 1 91 ? 16.389 1.553 -32.022 1.00 69.25 91 ASN A O 1
ATOM 740 N N . LYS A 1 92 ? 15.150 0.325 -30.609 1.00 80.38 92 LYS A N 1
ATOM 741 C CA . LYS A 1 92 ? 16.164 -0.714 -30.414 1.00 80.38 92 LYS A CA 1
ATOM 742 C C . LYS A 1 92 ? 16.425 -1.494 -31.704 1.00 80.38 92 LYS A C 1
ATOM 744 O O . LYS A 1 92 ? 17.584 -1.686 -32.049 1.00 80.38 92 LYS A O 1
ATOM 749 N N . GLU A 1 93 ? 15.371 -1.898 -32.410 1.00 81.25 93 GLU A N 1
ATOM 750 C CA . GLU A 1 93 ? 15.470 -2.620 -33.684 1.00 81.25 93 GLU A CA 1
ATOM 751 C C . GLU A 1 93 ? 16.191 -1.785 -34.752 1.00 81.25 93 GLU A C 1
ATOM 753 O O . GLU A 1 93 ? 17.145 -2.265 -35.356 1.00 81.25 93 GLU A O 1
ATOM 758 N N . ILE A 1 94 ? 15.835 -0.503 -34.899 1.00 74.44 94 ILE A N 1
ATOM 759 C CA . ILE A 1 94 ? 16.500 0.419 -35.836 1.00 74.44 94 ILE A CA 1
ATOM 760 C C . ILE A 1 94 ? 18.004 0.531 -35.542 1.00 74.44 94 ILE A C 1
ATOM 762 O O . ILE A 1 94 ? 18.818 0.472 -36.463 1.00 74.44 94 ILE A O 1
ATOM 766 N N . ILE A 1 95 ? 18.385 0.678 -34.268 1.00 76.88 95 ILE A N 1
ATOM 767 C CA . ILE A 1 95 ? 19.796 0.781 -33.864 1.00 76.88 95 ILE A CA 1
ATOM 768 C C . ILE A 1 95 ? 20.549 -0.520 -34.163 1.00 76.88 95 ILE A C 1
ATOM 770 O O . ILE A 1 95 ? 21.685 -0.474 -34.634 1.00 76.88 95 ILE A O 1
ATOM 774 N N . THR A 1 96 ? 19.937 -1.678 -33.906 1.00 84.75 96 THR A N 1
ATOM 775 C CA . THR A 1 96 ? 20.555 -2.977 -34.195 1.00 84.75 96 THR A CA 1
ATOM 776 C C . THR A 1 96 ? 20.784 -3.156 -35.695 1.00 84.75 96 THR A C 1
ATOM 778 O O . THR A 1 96 ? 21.920 -3.402 -36.093 1.00 84.75 96 THR A O 1
ATOM 781 N N . THR A 1 97 ? 19.769 -2.906 -36.524 1.00 83.12 97 THR A N 1
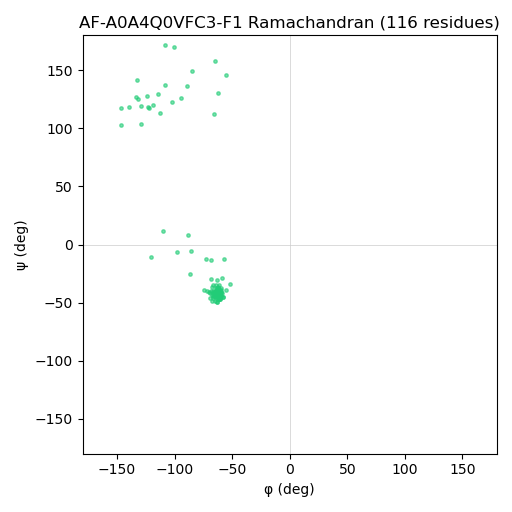ATOM 782 C CA . THR A 1 97 ? 19.879 -3.001 -37.988 1.00 83.12 97 THR A CA 1
ATOM 783 C C . THR A 1 97 ? 20.921 -2.034 -38.555 1.00 83.12 97 THR A C 1
ATOM 785 O O . THR A 1 97 ? 21.682 -2.383 -39.455 1.00 83.12 97 THR A O 1
ATOM 788 N N . PHE A 1 98 ? 21.003 -0.810 -38.022 1.00 80.06 98 PHE A N 1
ATOM 789 C CA . PHE A 1 98 ? 22.019 0.157 -38.445 1.00 80.06 98 PHE A CA 1
ATOM 790 C C . PHE A 1 98 ? 23.445 -0.325 -38.135 1.00 80.06 98 PHE A C 1
ATOM 792 O O . PHE A 1 98 ? 24.336 -0.224 -38.982 1.00 80.06 98 PHE A O 1
ATOM 799 N N . ASN A 1 99 ? 23.661 -0.885 -36.943 1.00 83.38 99 ASN A N 1
ATOM 800 C CA . ASN A 1 99 ? 24.963 -1.413 -36.539 1.00 83.38 99 ASN A CA 1
ATOM 801 C C . ASN A 1 99 ? 25.369 -2.636 -37.374 1.00 83.38 99 ASN A C 1
ATOM 803 O O . ASN A 1 99 ? 26.520 -2.720 -37.798 1.00 83.38 99 ASN A O 1
ATOM 807 N N . GLU A 1 100 ? 24.436 -3.548 -37.654 1.00 86.81 100 GLU A N 1
ATOM 808 C CA . GLU A 1 100 ? 24.673 -4.714 -38.515 1.00 86.81 100 GLU A CA 1
ATOM 809 C C . GLU A 1 100 ? 25.069 -4.293 -39.934 1.00 86.81 100 GLU A C 1
ATOM 811 O O . GLU A 1 100 ? 26.093 -4.740 -40.449 1.00 86.81 100 GLU A O 1
ATOM 816 N N . ASN A 1 101 ? 24.338 -3.348 -40.531 1.00 83.62 101 ASN A N 1
ATOM 817 C CA . ASN A 1 101 ? 24.672 -2.824 -41.857 1.00 83.62 101 ASN A CA 1
ATOM 818 C C . ASN A 1 101 ? 26.042 -2.131 -41.882 1.00 83.62 101 ASN A C 1
ATOM 820 O O . ASN A 1 101 ? 26.786 -2.267 -42.851 1.00 83.62 101 ASN A O 1
ATOM 824 N N . THR A 1 102 ? 26.399 -1.411 -40.815 1.00 81.62 102 THR A N 1
ATOM 825 C CA . THR A 1 102 ? 27.709 -0.750 -40.708 1.00 81.62 102 THR A CA 1
ATOM 826 C C . THR A 1 102 ? 28.847 -1.774 -40.668 1.00 81.62 102 THR A C 1
ATOM 828 O O . THR A 1 102 ? 29.855 -1.588 -41.345 1.00 81.62 102 THR A O 1
ATOM 831 N N . LEU A 1 103 ? 28.667 -2.880 -39.938 1.00 78.44 103 LEU A N 1
ATOM 832 C CA . LEU A 1 103 ? 29.632 -3.984 -39.892 1.00 78.44 103 LEU A CA 1
ATOM 833 C C . LEU A 1 103 ? 29.802 -4.656 -41.261 1.00 78.44 103 LEU A C 1
ATOM 835 O O . LEU A 1 103 ? 30.930 -4.900 -41.680 1.00 78.44 103 LEU A O 1
ATOM 839 N N . MET A 1 104 ? 28.705 -4.900 -41.986 1.00 81.94 104 MET A N 1
ATOM 840 C CA . MET A 1 104 ? 28.770 -5.487 -43.332 1.00 81.94 104 MET A CA 1
ATOM 841 C C . MET A 1 104 ? 29.489 -4.570 -44.331 1.00 81.94 104 MET A C 1
ATOM 843 O O . MET A 1 104 ? 30.234 -5.048 -45.186 1.00 81.94 104 MET A O 1
ATOM 847 N N . ILE A 1 105 ? 29.289 -3.252 -44.227 1.00 81.81 105 ILE A N 1
ATOM 848 C CA . ILE A 1 105 ? 29.983 -2.265 -45.065 1.00 81.81 105 ILE A CA 1
ATOM 849 C C . ILE A 1 105 ? 31.479 -2.232 -44.736 1.00 81.81 105 ILE A C 1
ATOM 851 O O . ILE A 1 105 ? 32.293 -2.220 -45.658 1.00 81.81 105 ILE A O 1
ATOM 855 N N . ASP A 1 106 ? 31.852 -2.249 -43.455 1.00 82.88 106 ASP A N 1
ATOM 856 C CA . ASP A 1 106 ? 33.257 -2.284 -43.029 1.00 82.88 106 ASP A CA 1
ATOM 857 C C . ASP A 1 106 ? 33.974 -3.540 -43.552 1.00 82.88 106 ASP A C 1
ATOM 859 O O . ASP A 1 106 ? 35.060 -3.462 -44.131 1.00 82.88 106 ASP A O 1
ATOM 863 N N . GLU A 1 107 ? 33.320 -4.698 -43.458 1.00 85.00 107 GLU A N 1
ATOM 864 C CA . GLU A 1 107 ? 33.840 -5.959 -43.983 1.00 85.00 107 GLU A CA 1
ATOM 865 C C . GLU A 1 107 ? 33.982 -5.935 -45.514 1.00 85.00 107 GLU A C 1
ATOM 867 O O . GLU A 1 107 ? 35.017 -6.340 -46.054 1.00 85.00 107 GLU A O 1
ATOM 872 N N . ALA A 1 108 ? 32.991 -5.395 -46.228 1.00 81.38 108 ALA A N 1
ATOM 873 C CA . ALA A 1 108 ? 33.057 -5.223 -47.676 1.00 81.38 108 ALA A CA 1
ATOM 874 C C . ALA A 1 108 ? 34.205 -4.287 -48.092 1.00 81.38 108 ALA A C 1
ATOM 876 O O . ALA A 1 108 ? 34.964 -4.612 -49.007 1.00 81.38 108 ALA A O 1
ATOM 877 N N . LEU A 1 109 ? 34.381 -3.159 -47.398 1.00 79.12 109 LEU A N 1
ATOM 878 C CA . LEU A 1 109 ? 35.466 -2.209 -47.655 1.00 79.12 109 LEU A CA 1
ATOM 879 C C . LEU A 1 109 ? 36.841 -2.824 -47.381 1.00 79.12 109 LEU A C 1
ATOM 881 O O . LEU A 1 109 ? 37.769 -2.629 -48.167 1.00 79.12 109 LEU A O 1
ATOM 885 N N . LYS A 1 110 ? 36.973 -3.618 -46.315 1.00 82.81 110 LYS A N 1
ATOM 886 C CA . LYS A 1 110 ? 38.204 -4.349 -45.995 1.00 82.81 110 LYS A CA 1
ATOM 887 C C . LYS A 1 110 ? 38.554 -5.380 -47.069 1.00 82.81 110 LYS A C 1
ATOM 889 O O . LYS A 1 110 ? 39.713 -5.472 -47.476 1.00 82.81 110 LYS A O 1
ATOM 894 N N . ASN A 1 111 ? 37.562 -6.118 -47.563 1.00 82.06 111 ASN A N 1
ATOM 895 C CA . ASN A 1 111 ? 37.745 -7.094 -48.639 1.00 82.06 111 ASN A CA 1
ATOM 896 C C . ASN A 1 111 ? 38.145 -6.419 -49.958 1.00 82.06 111 ASN A C 1
ATOM 898 O O . ASN A 1 111 ? 39.045 -6.895 -50.650 1.00 82.06 111 ASN A O 1
ATOM 902 N N . ILE A 1 112 ? 37.535 -5.275 -50.274 1.00 80.19 112 ILE A N 1
ATOM 903 C CA . ILE A 1 112 ? 37.912 -4.440 -51.419 1.00 80.19 112 ILE A CA 1
ATOM 904 C C . ILE A 1 112 ? 39.357 -3.946 -51.276 1.00 80.19 112 ILE A C 1
ATOM 906 O O . ILE A 1 112 ? 40.146 -4.070 -52.209 1.00 80.19 112 ILE A O 1
ATOM 910 N N . HIS A 1 113 ? 39.740 -3.435 -50.105 1.00 75.75 113 HIS A N 1
ATOM 911 C CA . HIS A 1 113 ? 41.102 -2.962 -49.860 1.00 75.75 113 HIS A CA 1
ATOM 912 C C . HIS A 1 113 ? 42.145 -4.069 -50.072 1.00 75.75 113 HIS A C 1
ATOM 914 O O . HIS A 1 113 ? 43.170 -3.829 -50.708 1.00 75.75 113 HIS A O 1
ATOM 920 N N . TYR A 1 114 ? 41.859 -5.290 -49.611 1.00 74.75 114 TYR A N 1
ATOM 921 C CA . TYR A 1 114 ? 42.730 -6.452 -49.805 1.00 74.75 114 TYR A CA 1
ATOM 922 C C . TYR A 1 114 ? 42.883 -6.854 -51.282 1.00 74.75 114 TYR A C 1
ATOM 924 O O . TYR A 1 114 ? 43.961 -7.269 -51.699 1.00 74.75 114 TYR A O 1
ATOM 932 N N . LEU A 1 115 ? 41.832 -6.694 -52.094 1.00 74.00 115 LEU A N 1
ATOM 933 C CA . LEU A 1 115 ? 41.873 -6.957 -53.538 1.00 74.00 115 LEU A CA 1
ATOM 934 C C . LEU A 1 115 ? 42.752 -5.962 -54.312 1.00 74.00 115 LEU A C 1
ATOM 936 O O . LEU A 1 115 ? 43.311 -6.335 -55.338 1.00 74.00 115 LEU A O 1
ATOM 940 N N . PHE A 1 116 ? 42.876 -4.721 -53.833 1.00 67.62 116 PHE A N 1
ATOM 941 C CA . PHE A 1 116 ? 43.639 -3.653 -54.496 1.00 67.62 116 PHE A CA 1
ATOM 942 C C . PHE A 1 116 ? 45.060 -3.446 -53.949 1.00 67.62 116 PHE A C 1
ATOM 944 O O . PHE A 1 116 ? 45.812 -2.647 -54.502 1.00 67.62 116 PHE A O 1
ATOM 951 N N . THR A 1 117 ? 45.432 -4.128 -52.864 1.00 69.50 117 THR A N 1
ATOM 952 C CA . THR A 1 117 ? 46.772 -4.049 -52.242 1.00 69.50 117 THR A CA 1
ATOM 953 C C . THR A 1 117 ? 47.596 -5.328 -52.411 1.00 69.50 117 THR A C 1
ATOM 955 O O . THR A 1 117 ? 48.649 -5.474 -51.789 1.00 69.50 117 THR A O 1
ATOM 958 N N . LYS A 1 118 ? 47.133 -6.236 -53.273 1.00 52.22 118 LYS A N 1
ATOM 959 C CA . LYS A 1 118 ? 47.853 -7.423 -53.735 1.00 52.22 118 LYS A CA 1
ATOM 960 C C . LYS A 1 118 ? 48.388 -7.187 -55.144 1.00 52.22 118 LYS A C 1
ATOM 962 O O . LYS A 1 118 ? 49.490 -7.702 -55.424 1.00 52.22 118 LYS A O 1
#